Protein AF-A0A938M8U0-F1 (afdb_monomer_lite)

pLDDT: mean 79.31, std 15.88, range [49.0, 96.44]

Radius of gyration: 39.76 Å; chains: 1; bounding box: 79×28×106 Å

Sequence (99 aa):
MTDTPPSPATPPPGEFSRNELIAIYLLATALLVGITWKYLRDAHVFQKAPEVVRGARDAAFRVDLNKATVEDLVLLPMIGESRAKKIIEHRERHGDFIS

Secondary structure (DSSP, 8-state):
---PPPPP-PPPS----HHHHHHHHHHHHHHHHHHHHHHHHHTTTT----THHHHHHHHTT---TTT--HHHHHTSTT--HHHHHHHHHHHHHH-----

Foldseek 3Di:
DDDDDDDPDDPDPDDQDPVSVVVVVVVVVVVVVVVVVVVVVCVVVPPPPPPVVVVCVVVVLPDQLQPDDLVSQCPDPPDHSVNSVVSVVCCVVPNHDDD

Structure (mmCIF, N/CA/C/O backbone):
data_AF-A0A938M8U0-F1
#
_entry.id   AF-A0A938M8U0-F1
#
loop_
_atom_site.group_PDB
_atom_site.id
_atom_site.type_symbol
_atom_site.label_atom_id
_atom_site.label_alt_id
_atom_site.label_comp_id
_atom_site.label_asym_id
_atom_site.label_entity_id
_atom_site.label_seq_id
_atom_site.pdbx_PDB_ins_code
_atom_site.Cartn_x
_atom_site.Cartn_y
_atom_site.Cartn_z
_atom_site.occupancy
_atom_site.B_iso_or_equiv
_atom_site.auth_seq_id
_atom_site.auth_comp_id
_atom_site.auth_asym_id
_atom_site.auth_atom_id
_atom_site.pdbx_PDB_model_num
ATOM 1 N N . MET A 1 1 ? -57.176 19.383 79.408 1.00 55.03 1 MET A N 1
ATOM 2 C CA . MET A 1 1 ? -57.143 19.019 77.976 1.00 55.03 1 MET A CA 1
ATOM 3 C C . MET A 1 1 ? -56.295 20.080 77.310 1.00 55.03 1 MET A C 1
ATOM 5 O O . MET A 1 1 ? -56.760 21.197 77.192 1.00 55.03 1 MET A O 1
ATOM 9 N N . THR A 1 2 ? -55.002 19.862 77.113 1.00 54.38 2 THR A N 1
ATOM 10 C CA . THR A 1 2 ? -54.508 19.064 75.985 1.00 54.38 2 THR A CA 1
ATOM 11 C C . THR A 1 2 ? -53.193 18.348 76.324 1.00 54.38 2 THR A C 1
ATOM 13 O O . THR A 1 2 ? -52.138 18.977 76.348 1.00 54.38 2 THR A O 1
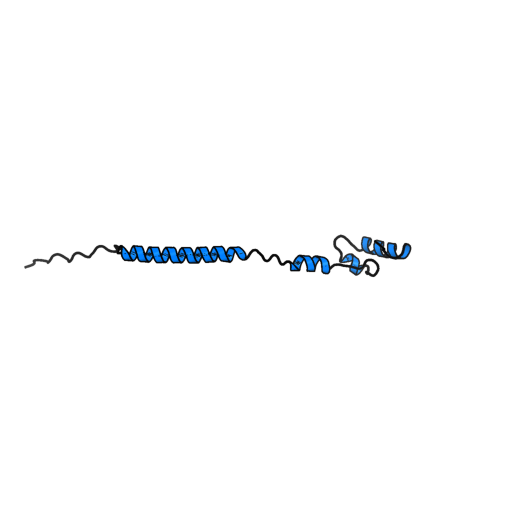ATOM 16 N N . ASP A 1 3 ? -53.253 17.035 76.550 1.00 51.84 3 ASP A N 1
ATOM 17 C CA . ASP A 1 3 ? -52.088 16.161 76.397 1.00 51.84 3 ASP A CA 1
ATOM 18 C C . ASP A 1 3 ? -51.880 15.943 74.897 1.00 51.84 3 ASP A C 1
ATOM 20 O O . ASP A 1 3 ? -52.666 15.256 74.242 1.00 51.84 3 ASP A O 1
ATOM 24 N N . THR A 1 4 ? -50.864 16.584 74.328 1.00 68.38 4 THR A N 1
ATOM 25 C CA . THR A 1 4 ? -50.420 16.285 72.965 1.00 68.38 4 THR A CA 1
ATOM 26 C C . THR A 1 4 ? -49.552 15.025 73.030 1.00 68.38 4 THR A C 1
ATOM 28 O O . THR A 1 4 ? -48.554 15.034 73.754 1.00 68.38 4 THR A O 1
ATOM 31 N N . PRO A 1 5 ? -49.889 13.934 72.320 1.00 71.81 5 PRO A N 1
ATOM 32 C CA . PRO A 1 5 ? -49.081 12.720 72.350 1.00 71.81 5 PRO A CA 1
ATOM 33 C C . PRO A 1 5 ? -47.712 12.961 71.683 1.00 71.81 5 PRO A C 1
ATOM 35 O O . PRO A 1 5 ? -47.630 13.734 70.723 1.00 71.81 5 PRO A O 1
ATOM 38 N N . PRO A 1 6 ? -46.628 12.316 72.156 1.00 72.62 6 PRO A N 1
ATOM 39 C CA . PRO A 1 6 ? -45.315 12.451 71.535 1.00 72.62 6 PRO A CA 1
ATOM 40 C C . PRO A 1 6 ? -45.328 11.873 70.112 1.00 72.62 6 PRO A C 1
ATOM 42 O O . PRO A 1 6 ? -45.814 10.766 69.879 1.00 72.62 6 PRO A O 1
ATOM 45 N N . SER A 1 7 ? -44.794 12.648 69.164 1.00 77.06 7 SER A N 1
ATOM 46 C CA . SER A 1 7 ? -44.661 12.282 67.749 1.00 77.06 7 SER A CA 1
ATOM 47 C C . SER A 1 7 ? -43.948 10.930 67.586 1.00 77.06 7 SER A C 1
ATOM 49 O O . SER A 1 7 ? -42.920 10.721 68.237 1.00 77.06 7 SER A O 1
ATOM 51 N N . PRO A 1 8 ? -44.421 10.026 66.705 1.00 70.44 8 PRO A N 1
ATOM 52 C CA . PRO A 1 8 ? -43.730 8.770 66.446 1.00 70.44 8 PRO A CA 1
ATOM 53 C C . PRO A 1 8 ? -42.349 9.069 65.858 1.00 70.44 8 PRO A C 1
ATOM 55 O O . PRO A 1 8 ? -42.224 9.836 64.903 1.00 70.44 8 PRO A O 1
ATOM 58 N N . ALA A 1 9 ? -41.310 8.498 66.464 1.00 67.50 9 ALA A N 1
ATOM 59 C CA . ALA A 1 9 ? -39.940 8.623 65.993 1.00 67.50 9 ALA A CA 1
ATOM 60 C C . ALA A 1 9 ? -39.833 8.052 64.571 1.00 67.50 9 ALA A C 1
ATOM 62 O O . ALA A 1 9 ? -39.992 6.851 64.356 1.00 67.50 9 ALA A O 1
ATOM 63 N N . THR A 1 10 ? -39.585 8.923 63.597 1.00 70.06 10 THR A N 1
ATOM 64 C CA . THR A 1 10 ? -39.263 8.534 62.224 1.00 70.06 10 THR A CA 1
ATOM 65 C C . THR A 1 10 ? -37.972 7.706 62.245 1.00 70.06 10 THR A C 1
ATOM 67 O O . THR A 1 10 ? -36.985 8.174 62.821 1.00 70.06 10 THR A O 1
ATOM 70 N N . PRO A 1 11 ? -37.933 6.492 61.664 1.00 68.44 11 PRO A N 1
ATOM 71 C CA . PRO A 1 11 ? -36.695 5.725 61.584 1.00 68.44 11 PRO A CA 1
ATOM 72 C C . PRO A 1 11 ? -35.642 6.510 60.779 1.00 68.44 11 PRO A C 1
ATOM 74 O O . PRO A 1 11 ? -36.004 7.201 59.819 1.00 68.44 11 PRO A O 1
ATOM 77 N N . PRO A 1 12 ? -34.353 6.444 61.162 1.00 68.88 12 PRO A N 1
ATOM 78 C CA . PRO A 1 12 ? -33.295 7.171 60.474 1.00 68.88 12 PRO A CA 1
ATOM 79 C C . PRO A 1 12 ? -33.219 6.737 58.999 1.00 68.88 12 PRO A C 1
ATOM 81 O O . PRO A 1 12 ? -33.313 5.543 58.700 1.00 68.88 12 PRO A O 1
ATOM 84 N N . PRO A 1 13 ? -33.075 7.680 58.054 1.00 66.50 13 PRO A N 1
ATOM 85 C CA . PRO A 1 13 ? -33.031 7.352 56.638 1.00 66.50 13 PRO A CA 1
ATOM 86 C C . PRO A 1 13 ? -31.709 6.662 56.271 1.00 66.50 13 PRO A C 1
ATOM 88 O O . PRO A 1 13 ? -30.641 7.254 56.397 1.00 66.50 13 PRO A O 1
ATOM 91 N N . GLY A 1 14 ? -31.802 5.441 55.735 1.00 66.88 14 GLY A N 1
ATOM 92 C CA . GLY A 1 14 ? -30.784 4.879 54.841 1.00 66.88 14 GLY A CA 1
ATOM 93 C C . GLY A 1 14 ? -29.624 4.109 55.477 1.00 66.88 14 GLY A C 1
ATOM 94 O O . GLY A 1 14 ? -28.474 4.363 55.128 1.00 66.88 14 GLY A O 1
ATOM 95 N N . GLU A 1 15 ? -29.895 3.118 56.326 1.00 68.38 15 GLU A N 1
ATOM 96 C CA . GLU A 1 15 ? -28.898 2.091 56.659 1.00 68.38 15 GLU A CA 1
ATOM 97 C C . GLU A 1 15 ? -29.138 0.841 55.804 1.00 68.38 15 GLU A C 1
ATOM 99 O O . GLU A 1 15 ? -30.017 0.027 56.088 1.00 68.38 15 GLU A O 1
ATOM 104 N N . PHE A 1 16 ? -28.375 0.704 54.716 1.00 70.38 16 PHE A N 1
ATOM 105 C CA . PHE A 1 16 ? -28.403 -0.493 53.874 1.00 70.38 16 PHE A CA 1
ATOM 106 C C . PHE A 1 16 ? -28.065 -1.726 54.717 1.00 70.38 16 PHE A C 1
ATOM 108 O O . PHE A 1 16 ? -27.055 -1.756 55.428 1.00 70.38 16 PHE A O 1
ATOM 115 N N . SER A 1 17 ? -28.898 -2.762 54.635 1.00 78.50 17 SER A N 1
ATOM 116 C CA . SER A 1 17 ? -28.666 -3.994 55.392 1.00 78.50 17 SER A CA 1
ATOM 117 C C . SER A 1 17 ? -27.351 -4.650 54.954 1.00 78.50 17 SER A C 1
ATOM 119 O O . SER A 1 17 ? -26.950 -4.560 53.794 1.00 78.50 17 SER A O 1
ATOM 121 N N . ARG A 1 18 ? -26.672 -5.376 55.853 1.00 83.50 18 ARG A N 1
ATOM 122 C CA . ARG A 1 18 ? -25.402 -6.070 55.548 1.00 83.50 18 ARG A CA 1
ATOM 123 C C . ARG A 1 18 ? -25.508 -6.960 54.299 1.00 83.50 18 ARG A C 1
ATOM 125 O O . ARG A 1 18 ? -24.558 -7.046 53.530 1.00 83.50 18 ARG A O 1
ATOM 132 N N . ASN A 1 19 ? -26.671 -7.565 54.064 1.00 84.44 19 ASN A N 1
ATOM 133 C CA . ASN A 1 19 ? -26.933 -8.396 52.885 1.00 84.44 19 ASN A CA 1
ATOM 134 C C . ASN A 1 19 ? -27.102 -7.572 51.604 1.00 84.44 19 ASN A C 1
ATOM 136 O O . ASN A 1 19 ? -26.737 -8.031 50.529 1.00 84.44 19 ASN A O 1
ATOM 140 N N . GLU A 1 20 ? -27.627 -6.357 51.723 1.00 85.94 20 GLU A N 1
ATOM 141 C CA . GLU A 1 20 ? -27.769 -5.406 50.624 1.00 85.94 20 GLU A CA 1
ATOM 142 C C . GLU A 1 20 ? -26.399 -4.864 50.210 1.00 85.94 20 GLU A C 1
ATOM 144 O O . GLU A 1 20 ? -26.083 -4.832 49.027 1.00 85.94 20 GLU A O 1
ATOM 149 N N . LEU A 1 21 ? -25.522 -4.587 51.181 1.00 86.56 21 LEU A N 1
ATOM 150 C CA . LEU A 1 21 ? -24.115 -4.269 50.924 1.00 86.56 21 LEU A CA 1
ATOM 151 C C . LEU A 1 21 ? -23.380 -5.429 50.240 1.00 86.56 21 LEU A C 1
ATOM 153 O O . LEU A 1 21 ? -22.654 -5.204 49.273 1.00 86.56 21 LEU A O 1
ATOM 157 N N . ILE A 1 22 ? -23.592 -6.670 50.698 1.00 90.19 22 ILE A N 1
ATOM 158 C CA . ILE A 1 22 ? -23.027 -7.865 50.052 1.00 90.19 22 ILE A CA 1
ATOM 159 C C . ILE A 1 22 ? -23.560 -7.996 48.621 1.00 90.19 22 ILE A C 1
ATOM 161 O O . ILE A 1 22 ? -22.775 -8.207 47.701 1.00 90.19 22 ILE A O 1
ATOM 165 N N . ALA A 1 23 ? -24.867 -7.828 48.407 1.00 90.38 23 ALA A N 1
ATOM 166 C CA . ALA A 1 23 ? -25.478 -7.904 47.083 1.00 90.38 23 ALA A CA 1
ATOM 167 C C . ALA A 1 23 ? -24.936 -6.821 46.137 1.00 90.38 23 ALA A C 1
ATOM 169 O O . ALA A 1 23 ? -24.561 -7.130 45.007 1.00 90.38 23 ALA A O 1
ATOM 170 N N . ILE A 1 24 ? -24.813 -5.576 46.605 1.00 92.50 24 ILE A N 1
ATOM 171 C CA . ILE A 1 24 ? -24.224 -4.469 45.842 1.00 92.50 24 ILE A CA 1
ATOM 172 C C . ILE A 1 24 ? -22.763 -4.775 45.497 1.00 92.50 24 ILE A C 1
ATOM 174 O O . ILE A 1 24 ? -22.349 -4.569 44.358 1.00 92.50 24 ILE A O 1
ATOM 178 N N . TYR A 1 25 ? -21.987 -5.315 46.438 1.00 94.31 25 TYR A N 1
ATOM 179 C CA . TYR A 1 25 ? -20.587 -5.663 46.201 1.00 94.31 25 TYR A CA 1
ATOM 180 C C . TYR A 1 25 ? -20.434 -6.817 45.196 1.00 94.31 25 TYR A C 1
ATOM 182 O O . TYR A 1 25 ? -19.576 -6.772 44.311 1.00 94.31 25 TYR A O 1
ATOM 190 N N . LEU A 1 26 ? -21.300 -7.830 45.265 1.00 95.31 26 LEU A N 1
ATOM 191 C CA . LEU A 1 26 ? -21.332 -8.925 44.292 1.00 95.31 26 LEU A CA 1
ATOM 192 C C . LEU A 1 26 ? -21.704 -8.425 42.891 1.00 95.31 26 LEU A C 1
ATOM 194 O O . LEU A 1 26 ? -21.058 -8.799 41.913 1.00 95.31 26 LEU A O 1
ATOM 198 N N . LEU A 1 27 ? -22.687 -7.529 42.785 1.00 95.25 27 LEU A N 1
ATOM 199 C CA . LEU A 1 27 ? -23.059 -6.910 41.512 1.00 95.25 27 LEU A CA 1
ATOM 200 C C . LEU A 1 27 ? -21.929 -6.036 40.957 1.00 95.25 27 LEU A C 1
ATOM 202 O O . LEU A 1 27 ? -21.611 -6.128 39.773 1.00 95.25 27 LEU A O 1
ATOM 206 N N . ALA A 1 28 ? -21.282 -5.236 41.805 1.00 95.12 28 ALA A N 1
ATOM 207 C CA . ALA A 1 28 ? -20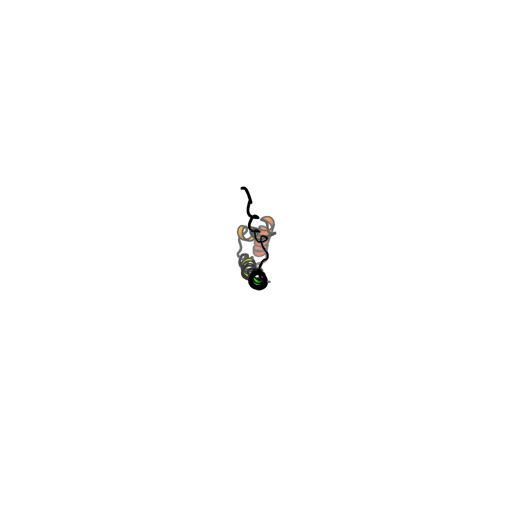.166 -4.384 41.411 1.00 95.12 28 ALA A CA 1
ATOM 208 C C . ALA A 1 28 ? -18.966 -5.205 40.917 1.00 95.12 28 ALA A C 1
ATOM 210 O O . ALA A 1 28 ? -18.390 -4.885 39.879 1.00 95.12 28 ALA A O 1
ATOM 211 N N . THR A 1 29 ? -18.612 -6.292 41.607 1.00 95.19 29 THR A N 1
ATOM 212 C CA . THR A 1 29 ? -17.514 -7.171 41.173 1.00 95.19 29 THR A CA 1
ATOM 213 C C . THR A 1 29 ? -17.854 -7.922 39.886 1.00 95.19 29 THR A C 1
ATOM 215 O O . THR A 1 29 ? -17.012 -7.976 38.993 1.00 95.19 29 THR A O 1
ATOM 218 N N . ALA A 1 30 ? -19.085 -8.417 39.720 1.00 95.19 30 ALA A N 1
ATOM 219 C CA . ALA A 1 30 ? -19.532 -9.030 38.466 1.00 95.19 30 ALA A CA 1
ATOM 220 C C . ALA A 1 30 ? -19.472 -8.042 37.285 1.00 95.19 30 ALA A C 1
ATOM 222 O O . ALA A 1 30 ? -19.020 -8.399 36.194 1.00 95.19 30 ALA A O 1
ATOM 223 N N . LEU A 1 31 ? -19.865 -6.784 37.516 1.00 93.94 31 LEU A N 1
ATOM 224 C CA . LEU A 1 31 ? -19.805 -5.720 36.516 1.00 93.94 31 LEU A CA 1
ATOM 225 C C . LEU A 1 31 ? -18.353 -5.374 36.155 1.00 93.94 31 LEU A C 1
ATOM 227 O O . LEU A 1 31 ? -18.020 -5.298 34.974 1.00 93.94 31 LEU A O 1
ATOM 231 N N . LEU A 1 32 ? -17.473 -5.238 37.155 1.00 94.25 32 LEU A N 1
ATOM 232 C CA . LEU A 1 32 ? -16.043 -4.999 36.947 1.00 94.25 32 LEU A CA 1
ATOM 233 C C . LEU A 1 32 ? -15.393 -6.142 36.167 1.00 94.25 32 LEU A C 1
ATOM 235 O O . LEU A 1 32 ? -14.702 -5.872 35.195 1.00 94.25 32 LEU A O 1
ATOM 239 N N . VAL A 1 33 ? -15.666 -7.404 36.511 1.00 94.19 33 VAL A N 1
ATOM 240 C CA . VAL A 1 33 ? -15.136 -8.571 35.784 1.00 94.19 33 VAL A CA 1
ATOM 241 C C . VAL A 1 33 ? -15.617 -8.582 34.333 1.00 94.19 33 VAL A C 1
ATOM 243 O O . VAL A 1 33 ? -14.809 -8.799 33.432 1.00 94.19 33 VAL A O 1
ATOM 246 N N . GLY A 1 34 ? -16.899 -8.302 34.080 1.00 89.50 34 GLY A N 1
ATOM 247 C CA . GLY A 1 34 ? -17.440 -8.221 32.721 1.00 89.50 34 GLY A CA 1
ATOM 248 C C . GLY A 1 34 ? -16.804 -7.099 31.896 1.00 89.50 34 GLY A C 1
ATOM 249 O O . GLY A 1 34 ? -16.432 -7.303 30.740 1.00 89.50 34 GLY A O 1
ATOM 250 N N . ILE A 1 35 ? -16.613 -5.929 32.507 1.00 90.00 35 ILE A N 1
ATOM 251 C CA . ILE A 1 35 ? -15.949 -4.779 31.890 1.00 90.00 35 ILE A CA 1
ATOM 252 C C . ILE A 1 35 ? -14.469 -5.087 31.626 1.00 90.00 35 ILE A C 1
ATOM 254 O O . ILE A 1 35 ? -13.998 -4.883 30.510 1.00 90.00 35 ILE A O 1
ATOM 258 N N . THR A 1 36 ? -13.744 -5.639 32.600 1.00 87.19 36 THR A N 1
ATOM 259 C CA . THR A 1 36 ? -12.350 -6.080 32.460 1.00 87.19 36 THR A CA 1
ATOM 260 C C . THR A 1 36 ? -12.212 -7.125 31.357 1.00 87.19 36 THR A C 1
ATOM 262 O O . THR A 1 36 ? -11.336 -6.989 30.510 1.00 87.19 36 THR A O 1
ATOM 265 N N . TRP A 1 37 ? -13.102 -8.118 31.295 1.00 87.00 37 TRP A N 1
ATOM 266 C CA . TRP A 1 37 ? -13.124 -9.117 30.224 1.00 87.00 37 TRP A CA 1
ATOM 267 C C . TRP A 1 37 ? -13.369 -8.481 28.854 1.00 87.00 37 TRP A C 1
ATOM 269 O O . TRP A 1 37 ? -12.707 -8.833 27.878 1.00 87.00 37 TRP A O 1
ATOM 279 N N . LYS A 1 38 ? -14.287 -7.509 28.774 1.00 81.00 38 LYS A N 1
ATOM 280 C CA . LYS A 1 38 ? -14.542 -6.730 27.557 1.00 81.00 38 LYS A CA 1
ATOM 281 C C . LYS A 1 38 ? -13.287 -5.970 27.120 1.00 81.00 38 LYS A C 1
ATOM 283 O O . LYS A 1 38 ? -12.894 -6.078 25.967 1.00 81.00 38 LYS A O 1
ATOM 288 N N . TYR A 1 39 ? -12.622 -5.269 28.037 1.00 82.44 39 TYR A N 1
ATOM 289 C CA . TYR A 1 39 ? -11.380 -4.546 27.751 1.00 82.44 39 TYR A CA 1
ATOM 290 C C . TYR A 1 39 ? -10.221 -5.478 27.366 1.00 82.44 39 TYR A C 1
ATOM 292 O O . TYR A 1 39 ? -9.462 -5.149 26.458 1.00 82.44 39 TYR A O 1
ATOM 300 N N . LEU A 1 40 ? -10.106 -6.657 27.986 1.00 73.56 40 LEU A N 1
ATOM 301 C CA . LEU A 1 40 ? -9.107 -7.667 27.615 1.00 73.56 40 LEU A CA 1
ATOM 302 C C . LEU A 1 40 ? -9.384 -8.283 26.235 1.00 73.56 40 LEU A C 1
ATOM 304 O O . LEU A 1 40 ? -8.450 -8.531 25.476 1.00 73.56 40 LEU A O 1
ATOM 308 N N . ARG A 1 41 ? -10.654 -8.522 25.886 1.00 72.19 41 ARG A N 1
ATOM 309 C CA . ARG A 1 41 ? -11.054 -9.032 24.565 1.00 72.19 41 ARG A CA 1
ATOM 310 C C . ARG A 1 41 ? -10.855 -7.978 23.471 1.00 72.19 41 ARG A C 1
ATOM 312 O O . ARG A 1 41 ? -10.342 -8.308 22.404 1.00 72.19 41 ARG A O 1
ATOM 319 N N . ASP A 1 42 ? -11.199 -6.722 23.747 1.00 59.69 42 ASP A N 1
ATOM 320 C CA . ASP A 1 42 ? -11.025 -5.601 22.814 1.00 59.69 42 ASP A CA 1
ATOM 321 C C . ASP A 1 42 ? -9.537 -5.259 22.581 1.00 59.69 42 ASP A C 1
ATOM 323 O O . ASP A 1 42 ? -9.187 -4.691 21.547 1.00 59.69 42 ASP A O 1
ATOM 327 N N . ALA A 1 43 ? -8.628 -5.685 23.469 1.00 57.28 43 ALA A N 1
ATOM 328 C CA . ALA A 1 43 ? -7.181 -5.537 23.283 1.00 57.28 43 ALA A CA 1
ATOM 329 C C . ALA A 1 43 ? -6.595 -6.406 22.144 1.00 57.28 43 ALA A C 1
ATOM 331 O O . ALA A 1 43 ? -5.449 -6.197 21.750 1.00 57.28 43 ALA A O 1
ATOM 332 N N . HIS A 1 44 ? -7.369 -7.330 21.556 1.00 53.62 44 HIS A N 1
ATOM 333 C CA . HIS A 1 44 ? -6.987 -8.062 20.335 1.00 53.62 44 HIS A CA 1
ATOM 334 C C . HIS A 1 44 ? -7.431 -7.379 19.026 1.00 53.62 44 HIS A C 1
ATOM 336 O O . HIS A 1 44 ? -7.128 -7.875 17.940 1.00 53.62 44 HIS A O 1
ATOM 342 N N . VAL A 1 45 ? -8.100 -6.219 19.084 1.00 53.88 45 VAL A N 1
ATOM 343 C CA . VAL A 1 45 ? -8.555 -5.484 17.883 1.00 53.88 45 VAL A CA 1
ATOM 344 C C . VAL A 1 45 ? -7.397 -4.800 17.129 1.00 53.88 45 VAL A C 1
ATOM 346 O O . VAL A 1 45 ? -7.564 -4.371 15.991 1.00 53.88 45 VAL A O 1
ATOM 349 N N . PHE A 1 46 ? -6.180 -4.789 17.685 1.00 49.94 46 PHE A N 1
ATOM 350 C CA . PHE A 1 46 ? -4.981 -4.237 17.036 1.00 49.94 46 PHE A CA 1
ATOM 351 C C . PHE A 1 46 ? -4.055 -5.282 16.383 1.00 49.94 46 PHE A C 1
ATOM 353 O O . PHE A 1 46 ? -2.863 -5.040 16.220 1.00 49.94 46 PHE A O 1
ATOM 360 N N . GLN A 1 47 ? -4.581 -6.436 15.956 1.00 56.09 47 GLN A N 1
ATOM 361 C CA . GLN A 1 47 ? -3.839 -7.381 15.104 1.00 56.09 47 GLN A CA 1
ATOM 362 C C . GLN A 1 47 ? -4.576 -7.752 13.814 1.00 56.09 47 GLN A C 1
ATOM 364 O O . GLN A 1 47 ? -4.720 -8.916 13.458 1.00 56.09 47 GLN A O 1
ATOM 369 N N . LYS A 1 48 ? -4.982 -6.743 13.046 1.00 54.22 48 LYS A N 1
ATOM 370 C CA . LYS A 1 48 ? -5.011 -6.869 11.584 1.00 54.22 48 LYS A CA 1
ATOM 371 C C . LYS A 1 48 ? -4.429 -5.611 10.959 1.00 54.22 48 LYS A C 1
ATOM 373 O O . LYS A 1 48 ? -5.134 -4.816 10.347 1.00 54.22 48 LYS A O 1
ATOM 378 N N . ALA A 1 49 ? -3.110 -5.458 11.063 1.00 60.31 49 ALA A N 1
ATOM 379 C CA . ALA A 1 49 ? -2.410 -4.879 9.925 1.00 60.31 49 ALA A CA 1
ATOM 380 C C . ALA A 1 49 ? -2.705 -5.832 8.752 1.00 60.31 49 ALA A C 1
ATOM 382 O O . ALA A 1 49 ? -2.427 -7.026 8.887 1.00 60.31 49 ALA A O 1
ATOM 383 N N . PRO A 1 50 ? -3.356 -5.388 7.664 1.00 52.53 50 PRO A N 1
ATOM 384 C CA . PRO A 1 50 ? -3.693 -6.297 6.592 1.00 52.53 50 PRO A CA 1
ATOM 385 C C . PRO A 1 50 ? -2.376 -6.752 5.973 1.00 52.53 50 PRO A C 1
ATOM 387 O O . PRO A 1 50 ? -1.693 -5.981 5.302 1.00 52.53 50 PRO A O 1
ATOM 390 N N . GLU A 1 51 ? -2.033 -8.019 6.178 1.00 56.34 51 GLU A N 1
ATOM 391 C CA . GLU A 1 51 ? -0.947 -8.721 5.483 1.00 56.34 51 GLU A CA 1
ATOM 392 C C . GLU A 1 51 ? -1.087 -8.596 3.946 1.00 56.34 51 GL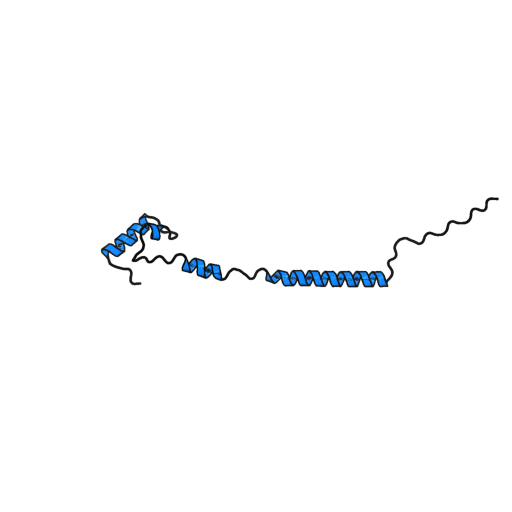U A C 1
ATOM 394 O O . GLU A 1 51 ? -0.115 -8.650 3.198 1.00 56.34 51 GLU A O 1
ATOM 399 N N . VAL A 1 52 ? -2.298 -8.268 3.484 1.00 55.69 52 VAL A N 1
ATOM 400 C CA . VAL A 1 52 ? -2.667 -7.959 2.097 1.00 55.69 52 VAL A CA 1
ATOM 401 C C . VAL A 1 52 ? -2.035 -6.658 1.556 1.00 55.69 52 VAL A C 1
ATOM 403 O O . VAL A 1 52 ? -1.901 -6.510 0.344 1.00 55.69 52 VAL A O 1
ATOM 406 N N . VAL A 1 53 ? -1.575 -5.718 2.395 1.00 56.03 53 VAL A N 1
ATOM 407 C CA . VAL A 1 53 ? -0.972 -4.452 1.907 1.00 56.03 53 VAL A CA 1
ATOM 408 C C . VAL A 1 53 ? 0.485 -4.625 1.462 1.00 56.03 53 VAL A C 1
ATOM 410 O O . VAL A 1 53 ? 0.968 -3.827 0.661 1.00 56.03 53 VAL A O 1
ATOM 413 N N . ARG A 1 54 ? 1.189 -5.675 1.909 1.00 54.41 54 ARG A N 1
ATOM 414 C CA . ARG A 1 54 ? 2.524 -5.990 1.369 1.00 54.41 54 ARG A CA 1
ATOM 415 C C . ARG A 1 54 ? 2.421 -6.575 -0.038 1.00 54.41 54 ARG A C 1
ATOM 417 O O . ARG A 1 54 ? 2.990 -6.014 -0.966 1.00 54.41 54 ARG A O 1
ATOM 424 N N . GLY A 1 55 ? 1.577 -7.593 -0.221 1.00 49.00 55 GLY A N 1
ATOM 425 C CA . GLY A 1 55 ? 1.354 -8.204 -1.535 1.00 49.00 55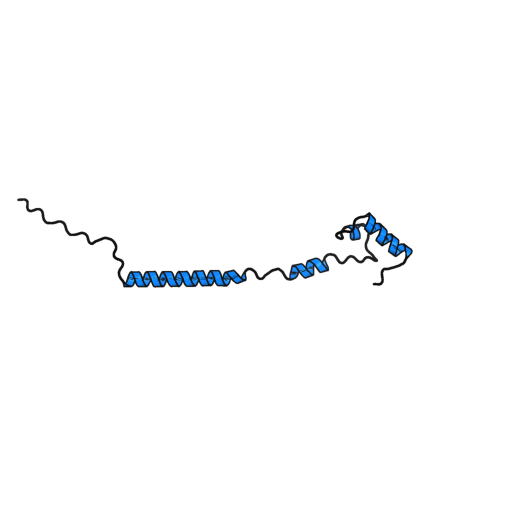 GLY A CA 1
ATOM 426 C C . GLY A 1 55 ? 0.792 -7.230 -2.576 1.00 49.00 55 GLY A C 1
ATOM 427 O O . GLY A 1 55 ? 1.215 -7.264 -3.724 1.00 49.00 55 GLY A O 1
ATOM 428 N N . ALA A 1 56 ? -0.100 -6.314 -2.185 1.00 52.50 56 ALA A N 1
ATOM 429 C CA . ALA A 1 56 ? -0.665 -5.329 -3.108 1.00 52.50 56 ALA A CA 1
ATOM 430 C C . ALA A 1 56 ? 0.321 -4.210 -3.494 1.00 52.50 56 ALA A C 1
ATOM 432 O O . ALA A 1 56 ? 0.266 -3.730 -4.621 1.00 52.50 56 ALA A O 1
ATOM 433 N N . ARG A 1 57 ? 1.245 -3.806 -2.610 1.00 52.94 57 ARG A N 1
ATOM 434 C CA . ARG A 1 57 ? 2.301 -2.836 -2.963 1.00 52.94 57 ARG A CA 1
ATOM 435 C C . ARG A 1 57 ? 3.374 -3.455 -3.858 1.00 52.94 57 ARG A C 1
ATOM 437 O O . ARG A 1 57 ? 3.821 -2.798 -4.791 1.00 52.94 57 ARG A O 1
ATOM 444 N N . ASP A 1 58 ? 3.723 -4.716 -3.617 1.00 53.31 58 ASP A N 1
ATOM 445 C CA . ASP A 1 58 ? 4.749 -5.424 -4.390 1.00 53.31 58 ASP A CA 1
ATOM 446 C C . ASP A 1 58 ? 4.229 -5.960 -5.739 1.00 53.31 58 ASP A C 1
ATOM 448 O O . ASP A 1 58 ? 5.013 -6.154 -6.672 1.00 53.31 58 ASP A O 1
ATOM 452 N N . ALA A 1 59 ? 2.915 -6.189 -5.864 1.00 53.00 59 ALA A N 1
ATOM 453 C CA . ALA A 1 59 ? 2.278 -6.649 -7.101 1.00 53.00 59 ALA A CA 1
ATOM 454 C C . ALA A 1 59 ? 1.765 -5.511 -8.002 1.00 53.00 59 ALA A C 1
ATOM 456 O O . ALA A 1 59 ? 1.680 -5.708 -9.211 1.00 53.00 59 ALA A O 1
ATOM 457 N N . ALA A 1 60 ? 1.442 -4.329 -7.462 1.00 56.78 60 ALA A N 1
ATOM 458 C CA . ALA A 1 60 ? 0.811 -3.261 -8.247 1.00 56.78 60 ALA A CA 1
ATOM 459 C C . ALA A 1 60 ? 1.765 -2.464 -9.159 1.00 56.78 60 ALA A C 1
ATOM 461 O O . ALA A 1 60 ? 1.283 -1.695 -9.982 1.00 56.78 60 ALA A O 1
ATOM 462 N N . PHE A 1 61 ? 3.088 -2.629 -9.052 1.00 65.25 61 PHE A N 1
ATOM 463 C CA . PHE A 1 61 ? 4.048 -1.795 -9.796 1.00 65.25 61 PHE A CA 1
ATOM 464 C C . PHE A 1 61 ? 5.217 -2.568 -10.418 1.00 65.25 61 PHE A C 1
ATOM 466 O O . PHE A 1 61 ? 6.321 -2.047 -10.570 1.00 65.25 61 PHE A O 1
ATOM 473 N N . ARG A 1 62 ? 5.001 -3.827 -10.811 1.00 74.62 62 ARG A N 1
ATOM 474 C CA . ARG A 1 62 ? 5.980 -4.532 -11.649 1.00 74.62 62 ARG A CA 1
ATOM 475 C C . ARG A 1 62 ? 5.802 -4.109 -13.105 1.00 74.62 62 ARG A C 1
ATOM 477 O O . ARG A 1 62 ? 5.007 -4.693 -13.831 1.00 74.62 62 ARG A O 1
ATOM 484 N N . VAL A 1 63 ? 6.537 -3.074 -13.502 1.00 84.62 63 VAL A N 1
ATOM 485 C CA . VAL A 1 63 ? 6.627 -2.601 -14.889 1.00 84.62 63 VAL A CA 1
ATOM 486 C C . VAL A 1 63 ? 7.761 -3.351 -15.597 1.00 84.62 63 VAL A C 1
ATOM 488 O O . VAL A 1 63 ? 8.894 -3.359 -15.118 1.00 84.62 63 VAL A O 1
ATOM 491 N N . ASP A 1 64 ? 7.462 -3.998 -16.725 1.00 89.94 64 ASP A N 1
ATOM 492 C CA . ASP A 1 64 ? 8.462 -4.679 -17.561 1.00 89.94 64 ASP A CA 1
ATOM 493 C C . ASP A 1 64 ? 9.287 -3.642 -18.339 1.00 89.94 64 ASP A C 1
ATOM 495 O O . ASP A 1 64 ? 8.814 -3.088 -19.327 1.00 89.94 64 ASP A O 1
ATOM 499 N N . LEU A 1 65 ? 10.529 -3.382 -17.918 1.00 90.88 65 LEU A N 1
ATOM 500 C CA . LEU A 1 65 ? 11.404 -2.366 -18.524 1.00 90.88 65 LEU A CA 1
ATOM 501 C C . LEU A 1 65 ? 11.692 -2.599 -20.016 1.00 90.88 65 LEU A C 1
ATOM 503 O O . LEU A 1 65 ? 11.952 -1.636 -20.742 1.00 90.88 65 LEU 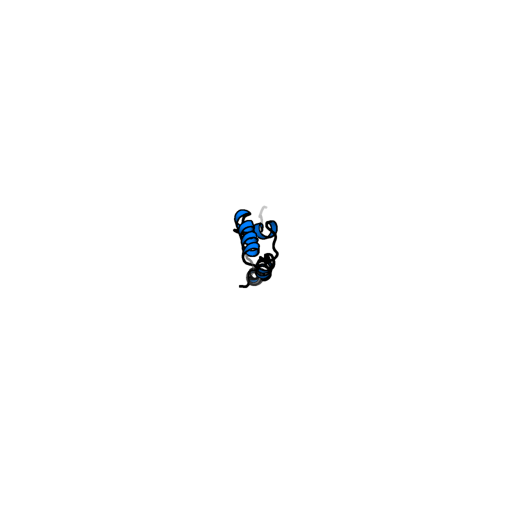A O 1
ATOM 507 N N . ASN A 1 66 ? 11.629 -3.844 -20.493 1.00 93.31 66 ASN A N 1
ATOM 508 C CA . ASN A 1 66 ? 11.905 -4.173 -21.893 1.00 93.31 66 ASN A CA 1
ATOM 509 C C . ASN A 1 66 ? 10.721 -3.839 -22.808 1.00 93.31 66 ASN A C 1
ATOM 511 O O . ASN A 1 66 ? 10.906 -3.610 -24.000 1.00 93.31 66 ASN A O 1
ATOM 515 N N . LYS A 1 67 ? 9.508 -3.746 -22.249 1.00 92.19 67 LYS A N 1
ATOM 516 C CA . LYS A 1 67 ? 8.269 -3.510 -23.012 1.00 92.19 67 LYS A CA 1
ATOM 517 C C . LYS A 1 67 ? 7.531 -2.233 -22.635 1.00 92.19 67 LYS A C 1
ATOM 519 O O . LYS A 1 67 ? 6.702 -1.771 -23.410 1.00 92.19 67 LYS A O 1
ATOM 524 N N . ALA A 1 68 ? 7.835 -1.657 -21.478 1.00 92.38 68 ALA A N 1
ATOM 525 C CA . ALA A 1 68 ? 7.168 -0.476 -20.955 1.00 92.38 68 ALA A CA 1
ATOM 526 C C . ALA A 1 68 ? 7.288 0.723 -21.899 1.00 92.38 68 ALA A C 1
ATOM 528 O O . ALA A 1 68 ? 8.314 0.899 -22.572 1.00 92.38 68 ALA A O 1
ATOM 529 N N . THR A 1 69 ? 6.236 1.538 -21.914 1.00 93.44 69 THR A N 1
ATOM 530 C CA . THR A 1 69 ? 6.196 2.845 -22.578 1.00 93.44 69 THR A CA 1
ATOM 531 C C . THR A 1 69 ? 6.788 3.935 -21.681 1.00 93.44 69 THR A C 1
ATOM 533 O O . THR A 1 69 ? 7.097 3.704 -20.509 1.00 93.44 69 THR A O 1
ATOM 536 N N . VAL A 1 70 ? 6.975 5.143 -22.219 1.00 92.94 70 VAL A N 1
ATOM 537 C CA . VAL A 1 70 ? 7.461 6.282 -21.423 1.00 92.94 70 VAL A CA 1
ATOM 538 C C . VAL A 1 70 ? 6.467 6.596 -20.307 1.00 92.94 70 VAL A C 1
ATOM 540 O O . VAL A 1 70 ? 6.874 6.838 -19.174 1.00 92.94 70 VAL A O 1
ATOM 543 N N . GLU A 1 71 ? 5.178 6.530 -20.616 1.00 91.94 71 GLU A N 1
ATOM 544 C CA . GLU A 1 71 ? 4.070 6.771 -19.702 1.00 91.94 71 GLU A CA 1
ATOM 545 C C . GLU A 1 71 ? 4.076 5.752 -18.555 1.00 91.94 71 GLU A C 1
ATOM 547 O O . GLU A 1 71 ? 4.019 6.148 -17.391 1.00 91.94 71 GLU A O 1
ATOM 552 N N . ASP A 1 72 ? 4.255 4.462 -18.862 1.00 90.19 72 ASP A N 1
ATOM 553 C CA . ASP A 1 72 ? 4.333 3.395 -17.852 1.00 90.19 72 ASP A CA 1
ATOM 554 C C . ASP A 1 72 ? 5.521 3.584 -16.900 1.00 90.19 72 ASP A C 1
ATOM 556 O O . ASP A 1 72 ? 5.419 3.353 -15.694 1.00 90.19 72 ASP A O 1
ATOM 560 N N . LEU A 1 73 ? 6.664 4.022 -17.436 1.00 91.81 73 LEU A N 1
ATOM 561 C CA . LEU A 1 73 ? 7.873 4.265 -16.652 1.00 91.81 73 LEU A CA 1
ATOM 562 C C . LEU A 1 73 ? 7.751 5.517 -15.775 1.00 91.81 73 LEU A C 1
ATOM 564 O O . LEU A 1 73 ? 8.313 5.535 -14.685 1.00 91.81 73 LEU A O 1
ATOM 568 N N . VAL A 1 74 ? 7.021 6.547 -16.215 1.00 92.81 74 VAL A N 1
ATOM 569 C CA . VAL A 1 74 ? 6.790 7.782 -15.439 1.00 92.81 74 VAL A CA 1
ATOM 570 C C . VAL A 1 74 ? 5.883 7.553 -14.228 1.00 92.81 74 VAL A C 1
ATOM 572 O O . VAL A 1 74 ? 5.973 8.277 -13.238 1.00 92.81 74 VAL A O 1
ATOM 575 N N . LEU A 1 75 ? 5.034 6.523 -14.263 1.00 88.56 75 LEU A N 1
ATOM 576 C CA . LEU A 1 75 ? 4.228 6.127 -13.105 1.00 88.56 75 LEU A CA 1
ATOM 577 C C . LEU A 1 75 ? 5.082 5.565 -11.955 1.00 88.56 75 LEU A C 1
ATOM 579 O O . LEU A 1 75 ? 4.607 5.492 -10.819 1.00 88.56 75 LEU A O 1
ATOM 583 N N . LEU A 1 76 ? 6.334 5.174 -12.220 1.00 87.19 76 LEU A N 1
ATOM 584 C CA . LEU A 1 76 ? 7.237 4.674 -11.192 1.00 87.19 76 LEU A CA 1
ATOM 585 C C . LEU A 1 76 ? 7.732 5.821 -10.296 1.00 87.19 76 LEU A C 1
ATOM 587 O O . LEU A 1 76 ? 8.182 6.862 -10.788 1.00 87.19 76 LEU A O 1
ATOM 591 N N . PRO A 1 77 ? 7.739 5.634 -8.963 1.00 84.62 77 PRO A N 1
ATOM 592 C CA . PRO A 1 77 ? 8.281 6.638 -8.061 1.00 84.62 77 PRO A CA 1
ATOM 593 C C . PRO A 1 77 ? 9.747 6.913 -8.414 1.00 84.62 77 PRO A C 1
ATOM 595 O O . PRO A 1 77 ? 10.519 5.993 -8.673 1.00 84.62 77 PRO A O 1
ATOM 598 N N . MET A 1 78 ? 10.142 8.190 -8.391 1.00 87.50 78 MET A N 1
ATOM 599 C CA . MET A 1 78 ? 11.497 8.662 -8.727 1.00 87.50 78 MET A CA 1
ATOM 600 C C . MET A 1 78 ? 11.885 8.583 -10.217 1.00 87.50 78 MET A C 1
ATOM 602 O O . MET A 1 78 ? 13.017 8.948 -10.564 1.00 87.50 78 MET A O 1
ATOM 606 N N . ILE A 1 79 ? 10.984 8.169 -11.110 1.00 91.69 79 ILE A N 1
ATOM 607 C CA . ILE A 1 79 ? 11.208 8.155 -12.559 1.00 91.69 79 ILE A CA 1
ATOM 608 C C . ILE A 1 79 ? 10.290 9.193 -13.209 1.00 91.69 79 ILE A C 1
ATOM 610 O O . ILE A 1 79 ? 9.084 9.034 -13.265 1.00 91.69 79 ILE A O 1
ATOM 614 N N . GLY A 1 80 ? 10.875 10.290 -13.693 1.00 91.56 80 GLY A N 1
ATOM 615 C CA . GLY A 1 80 ? 10.177 11.261 -14.544 1.00 91.56 80 GLY A CA 1
ATOM 616 C C . GLY A 1 80 ? 10.493 11.045 -16.026 1.00 91.56 80 GLY A C 1
ATOM 617 O O . GLY A 1 80 ? 11.349 10.225 -16.371 1.00 91.56 80 GLY A O 1
ATOM 618 N N . GLU A 1 81 ? 9.879 11.841 -16.904 1.00 94.06 81 GLU A N 1
ATOM 619 C CA . GLU A 1 81 ? 9.981 11.692 -18.368 1.00 94.06 81 GLU A CA 1
ATOM 620 C C . GLU A 1 81 ? 11.423 11.596 -18.885 1.00 94.06 81 GLU A C 1
ATOM 622 O O . GLU A 1 81 ? 11.734 10.779 -19.748 1.00 94.06 81 GLU A O 1
ATOM 627 N N . SER A 1 82 ? 12.334 12.410 -18.339 1.00 95.44 82 SER A N 1
ATOM 628 C CA . SER A 1 82 ? 13.743 12.408 -18.754 1.00 95.44 82 SER A CA 1
ATOM 629 C C . SER A 1 82 ? 14.434 11.068 -18.476 1.00 95.44 82 SER A C 1
ATOM 631 O O . SER A 1 82 ? 15.232 10.603 -19.288 1.00 95.44 82 SER A O 1
ATOM 633 N N . ARG A 1 83 ? 14.130 10.428 -17.339 1.00 94.62 83 ARG A N 1
ATOM 634 C CA . ARG A 1 83 ? 14.687 9.113 -16.987 1.00 94.62 83 ARG A CA 1
ATOM 635 C C . ARG A 1 83 ? 14.017 8.006 -17.793 1.00 94.62 83 ARG A C 1
ATOM 637 O O . ARG A 1 83 ? 14.723 7.140 -18.294 1.00 94.62 83 ARG A O 1
ATOM 644 N N . ALA A 1 84 ? 12.701 8.084 -17.980 1.00 96.00 84 ALA A N 1
ATOM 645 C CA . ALA A 1 84 ? 11.952 7.147 -18.811 1.00 96.00 84 ALA A CA 1
ATOM 646 C C . ALA A 1 84 ? 12.492 7.099 -20.252 1.00 96.00 84 ALA A C 1
ATOM 648 O 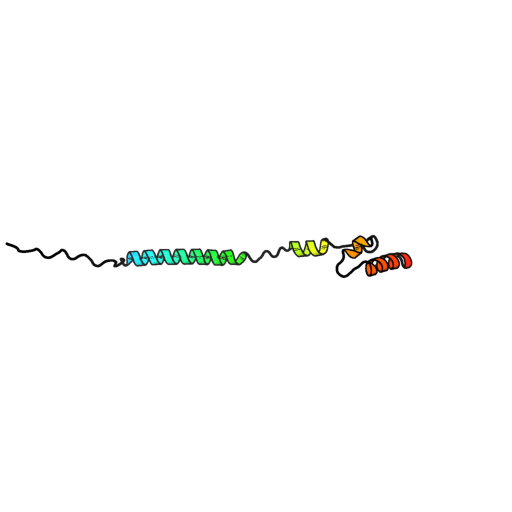O . ALA A 1 84 ? 12.839 6.026 -20.738 1.00 96.00 84 ALA A O 1
ATOM 649 N N . LYS A 1 85 ? 12.694 8.256 -20.900 1.00 96.19 85 LYS A N 1
ATOM 650 C CA . LYS A 1 85 ? 13.276 8.334 -22.256 1.00 96.19 85 LYS A CA 1
ATOM 651 C C . LYS A 1 85 ? 14.665 7.699 -22.341 1.00 96.19 85 LYS A C 1
ATOM 653 O O . LYS A 1 85 ? 14.935 6.943 -23.267 1.00 96.19 85 LYS A O 1
ATOM 658 N N . LYS A 1 86 ? 15.522 7.927 -21.339 1.00 96.19 86 LYS A N 1
ATOM 659 C CA . LYS A 1 86 ? 16.861 7.315 -21.280 1.00 96.19 86 LYS A CA 1
ATOM 660 C C . LYS A 1 86 ? 16.824 5.789 -21.189 1.00 96.19 86 LYS A C 1
ATOM 662 O O . LYS A 1 86 ? 17.718 5.146 -21.728 1.00 96.19 86 LYS A O 1
ATOM 667 N N . ILE A 1 87 ? 15.827 5.217 -20.513 1.00 94.94 87 ILE A N 1
ATOM 668 C CA . ILE A 1 87 ? 15.652 3.760 -20.408 1.00 94.94 87 ILE A CA 1
ATOM 669 C C . ILE A 1 87 ? 15.279 3.173 -21.777 1.00 94.94 87 ILE A C 1
ATOM 671 O O . ILE A 1 87 ? 15.901 2.203 -22.204 1.00 94.94 87 ILE A O 1
ATOM 675 N N . ILE A 1 88 ? 14.328 3.796 -22.486 1.00 94.88 88 ILE A N 1
ATOM 676 C CA . ILE A 1 88 ? 13.924 3.393 -23.846 1.00 94.88 88 ILE A CA 1
ATOM 677 C C . ILE A 1 88 ? 15.118 3.464 -24.803 1.00 94.88 88 ILE A C 1
ATOM 679 O O . ILE A 1 88 ? 15.478 2.482 -25.445 1.00 94.88 88 ILE A O 1
ATOM 683 N N . GLU A 1 89 ? 15.797 4.606 -24.823 1.00 96.06 89 GLU A N 1
ATOM 684 C CA . GLU A 1 89 ? 16.994 4.816 -25.632 1.00 96.06 89 GLU A CA 1
ATOM 685 C C . GLU A 1 89 ? 18.111 3.806 -25.329 1.00 96.06 89 GLU A C 1
ATOM 687 O O . GLU A 1 89 ? 18.873 3.415 -26.215 1.00 96.06 89 GLU A O 1
ATOM 692 N N . HIS A 1 90 ? 18.263 3.410 -24.063 1.00 96.12 90 HIS A N 1
ATOM 693 C CA . HIS A 1 90 ? 19.268 2.432 -23.677 1.00 96.12 90 HIS A CA 1
ATOM 694 C C . HIS A 1 90 ? 18.976 1.071 -24.307 1.00 96.12 90 HIS A C 1
ATOM 696 O O . HIS A 1 90 ? 19.882 0.525 -24.940 1.00 96.12 90 HIS A O 1
ATOM 702 N N . ARG A 1 91 ? 17.735 0.568 -24.191 1.00 94.62 91 ARG A N 1
ATOM 703 C CA . ARG A 1 91 ? 17.354 -0.733 -24.764 1.00 94.62 91 ARG A CA 1
ATOM 704 C C . ARG A 1 91 ? 17.361 -0.733 -26.294 1.00 94.62 91 ARG A C 1
ATOM 706 O O . ARG A 1 91 ? 17.750 -1.720 -26.902 1.00 94.62 91 ARG A O 1
ATOM 713 N N . GLU A 1 92 ? 17.032 0.391 -26.930 1.00 94.12 92 GLU A N 1
ATOM 714 C CA . GLU A 1 92 ? 17.115 0.523 -28.392 1.00 94.12 92 GLU A CA 1
ATOM 715 C C . GLU A 1 92 ? 18.557 0.443 -28.910 1.00 94.12 92 GLU A C 1
ATOM 717 O O . GLU A 1 92 ? 18.801 -0.100 -29.985 1.00 94.12 92 GLU A O 1
ATOM 722 N N . ARG A 1 93 ? 19.526 0.969 -28.150 1.00 96.44 93 ARG A N 1
ATOM 723 C CA . ARG A 1 93 ? 20.941 0.971 -28.554 1.00 96.44 93 ARG A CA 1
ATOM 724 C C . ARG A 1 93 ? 21.711 -0.283 -28.145 1.00 96.44 93 ARG A C 1
ATOM 726 O O . ARG A 1 93 ? 22.665 -0.636 -28.830 1.00 96.44 93 ARG A O 1
ATOM 733 N N . HIS A 1 94 ? 21.349 -0.909 -27.026 1.00 94.44 94 HIS A N 1
ATOM 734 C CA . HIS A 1 94 ? 22.132 -1.995 -26.418 1.00 94.44 94 HIS A CA 1
ATOM 735 C C . HIS A 1 94 ? 21.395 -3.341 -26.375 1.00 94.44 94 HIS A C 1
ATOM 737 O O . HIS A 1 94 ? 22.013 -4.348 -26.038 1.00 94.44 94 HIS A O 1
ATOM 743 N N . GLY A 1 95 ? 20.114 -3.379 -26.751 1.00 91.69 95 GLY A N 1
ATOM 744 C CA . GLY A 1 95 ? 19.252 -4.549 -26.592 1.00 91.69 95 GLY A CA 1
ATOM 745 C C . GLY A 1 95 ? 18.587 -4.617 -25.214 1.00 91.69 95 GLY A C 1
ATOM 746 O O . GLY A 1 95 ? 18.718 -3.711 -24.391 1.00 91.69 95 GLY A O 1
ATOM 747 N N . ASP A 1 96 ? 17.844 -5.697 -24.979 1.00 93.31 96 ASP A N 1
ATOM 748 C CA . ASP A 1 96 ? 17.039 -5.894 -23.768 1.00 93.31 96 ASP A CA 1
ATOM 749 C C . ASP A 1 96 ? 17.884 -6.008 -22.481 1.00 93.31 96 ASP A C 1
ATOM 751 O O . ASP A 1 96 ? 19.010 -6.510 -22.482 1.00 93.31 96 ASP A O 1
ATOM 755 N N . PHE A 1 97 ? 17.304 -5.597 -21.349 1.00 91.00 97 PHE A N 1
ATOM 756 C CA . PHE A 1 97 ? 17.868 -5.789 -20.012 1.00 91.00 97 PHE A CA 1
ATOM 757 C C . PHE A 1 97 ? 17.754 -7.263 -19.589 1.00 91.00 97 PHE A C 1
ATOM 759 O O . PHE A 1 97 ? 16.654 -7.823 -19.587 1.00 91.00 97 PHE A O 1
ATOM 766 N N . ILE A 1 98 ? 18.885 -7.879 -19.214 1.00 89.81 98 ILE A N 1
ATOM 767 C CA . ILE A 1 98 ? 19.002 -9.332 -18.961 1.00 89.81 98 ILE A CA 1
ATOM 768 C C . ILE A 1 98 ? 19.149 -9.677 -17.463 1.00 89.81 98 ILE A C 1
ATOM 770 O O . ILE A 1 98 ? 18.879 -10.812 -17.073 1.00 89.81 98 ILE A O 1
ATOM 774 N N . SER A 1 99 ? 19.565 -8.733 -16.609 1.00 70.56 99 SER A N 1
ATOM 775 C CA . SER A 1 99 ? 19.714 -8.925 -15.155 1.00 70.56 99 SER A CA 1
ATOM 776 C C . SER A 1 99 ? 19.864 -7.606 -14.413 1.00 70.56 99 SER A C 1
ATOM 778 O O . SER A 1 99 ? 20.379 -6.643 -15.020 1.00 70.56 99 SER A O 1
#